Protein AF-A0A7U9R7P5-F1 (afdb_monomer_lite)

Secondary structure (DSSP, 8-state):
--PPP-----STTTT-GGGGGG-S--EEEE--HHHHHHHHHHHHGGGHHHIIIIIHHHHHHHHHHTTTTTT-SEEEE--SSS---S--PPP-------TT-----------

Radius of gyration: 15.95 Å; chains: 1; bounding box: 31×42×49 Å

Structure (mmCIF, N/CA/C/O backbone):
data_AF-A0A7U9R7P5-F1
#
_entry.id   AF-A0A7U9R7P5-F1
#
loop_
_atom_site.group_PDB
_atom_site.id
_atom_site.type_symbol
_atom_site.label_atom_id
_atom_site.label_alt_id
_atom_site.label_comp_id
_atom_site.label_asym_id
_atom_site.label_entity_id
_atom_site.label_seq_id
_atom_site.pdbx_PDB_ins_code
_atom_site.Cartn_x
_atom_site.Cartn_y
_atom_site.Cartn_z
_atom_site.occupancy
_atom_site.B_iso_or_equiv
_atom_site.auth_seq_id
_atom_site.auth_comp_id
_atom_site.auth_asym_id
_atom_site.auth_atom_id
_atom_site.pdbx_PDB_model_num
ATOM 1 N N . MET A 1 1 ? 8.273 -4.068 34.678 1.00 62.03 1 MET A N 1
ATOM 2 C CA . MET A 1 1 ? 7.432 -3.468 33.620 1.00 62.03 1 MET A CA 1
ATOM 3 C C . MET A 1 1 ? 6.742 -4.603 32.891 1.00 62.03 1 MET A C 1
ATOM 5 O O . MET A 1 1 ? 7.423 -5.550 32.522 1.00 62.03 1 MET A O 1
ATOM 9 N N . LEU A 1 2 ? 5.417 -4.556 32.768 1.00 76.56 2 LEU A N 1
ATOM 10 C CA . LEU A 1 2 ? 4.660 -5.562 32.027 1.00 76.56 2 LEU A CA 1
ATOM 11 C C . LEU A 1 2 ? 4.581 -5.092 30.568 1.00 76.56 2 LEU A C 1
ATOM 13 O O . LEU A 1 2 ? 3.998 -4.043 30.302 1.00 76.56 2 LEU A O 1
ATOM 17 N N . PHE A 1 3 ? 5.208 -5.811 29.640 1.00 79.69 3 PHE A N 1
ATOM 18 C CA . PHE A 1 3 ? 5.067 -5.515 28.214 1.00 79.69 3 PHE A CA 1
ATOM 19 C C . PHE A 1 3 ? 3.671 -5.942 27.746 1.00 79.69 3 PHE A C 1
ATOM 21 O O . PHE A 1 3 ? 3.201 -7.027 28.095 1.00 79.69 3 PHE A O 1
ATOM 28 N N . ARG A 1 4 ? 2.992 -5.090 26.971 1.00 80.19 4 ARG A N 1
ATOM 29 C CA . ARG A 1 4 ? 1.745 -5.463 26.288 1.00 80.19 4 ARG A CA 1
ATOM 30 C C . ARG A 1 4 ? 2.088 -6.214 25.006 1.00 80.19 4 ARG A C 1
ATOM 32 O O . ARG A 1 4 ? 3.055 -5.872 24.331 1.00 80.19 4 ARG A O 1
ATOM 39 N N . LYS A 1 5 ? 1.284 -7.225 24.674 1.00 89.62 5 LYS A N 1
ATOM 40 C CA . LYS A 1 5 ? 1.358 -7.886 23.368 1.00 89.62 5 LYS A CA 1
ATOM 41 C C . LYS A 1 5 ? 0.938 -6.888 22.287 1.00 89.62 5 LYS A C 1
ATOM 43 O O . LYS A 1 5 ? -0.056 -6.189 22.468 1.00 89.62 5 LYS A O 1
ATOM 48 N N . LEU A 1 6 ? 1.709 -6.839 21.207 1.00 89.69 6 LEU A N 1
ATOM 49 C CA . LEU A 1 6 ? 1.442 -6.055 20.008 1.00 89.69 6 LEU A CA 1
ATOM 50 C C . LEU A 1 6 ? 1.348 -7.031 18.837 1.00 89.69 6 LEU A C 1
ATOM 52 O O . LEU A 1 6 ? 2.272 -7.815 18.628 1.00 89.69 6 LEU A O 1
ATOM 56 N N . THR A 1 7 ? 0.250 -6.965 18.096 1.00 90.62 7 THR A N 1
ATOM 57 C CA . THR A 1 7 ? 0.084 -7.677 16.829 1.00 90.62 7 THR A CA 1
ATOM 58 C C . THR A 1 7 ? 0.167 -6.654 15.710 1.00 90.62 7 THR A C 1
ATOM 60 O O . THR A 1 7 ? -0.489 -5.617 15.779 1.00 90.62 7 THR A O 1
ATOM 63 N N . VAL A 1 8 ? 0.986 -6.936 14.700 1.00 92.38 8 VAL A N 1
ATOM 64 C CA . VAL A 1 8 ? 1.122 -6.097 13.509 1.00 92.38 8 VAL A CA 1
ATOM 65 C C . VAL A 1 8 ? 0.571 -6.883 12.330 1.00 92.38 8 VAL A C 1
ATOM 67 O O . VAL A 1 8 ? 0.972 -8.024 12.115 1.00 92.38 8 VAL A O 1
ATOM 70 N N . VAL A 1 9 ? -0.366 -6.279 11.604 1.00 90.31 9 VAL A N 1
ATOM 71 C CA . VAL A 1 9 ? -0.870 -6.794 10.329 1.00 90.31 9 VAL A CA 1
ATOM 72 C C . VAL A 1 9 ? -0.331 -5.889 9.238 1.00 90.31 9 VAL A C 1
ATOM 74 O O . VAL A 1 9 ? -0.426 -4.667 9.345 1.00 90.31 9 VAL A O 1
ATOM 77 N N . GLU A 1 10 ? 0.250 -6.486 8.208 1.00 87.94 10 GLU A N 1
ATOM 78 C CA . GLU A 1 10 ? 0.938 -5.755 7.156 1.00 87.94 10 GLU A CA 1
ATOM 79 C C . GLU A 1 10 ? 0.58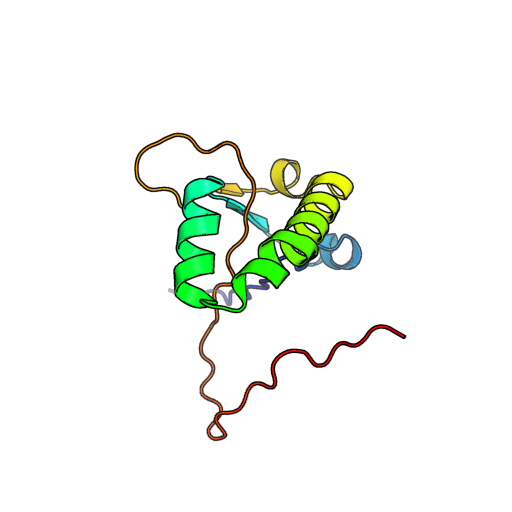5 -6.242 5.753 1.00 87.94 10 GLU A C 1
ATOM 81 O O . GLU A 1 10 ? -0.057 -7.276 5.575 1.00 87.94 10 GLU A O 1
ATOM 86 N N . GLY A 1 11 ? 0.999 -5.456 4.761 1.00 87.12 11 GLY A N 1
ATOM 87 C CA . GLY A 1 11 ? 0.717 -5.669 3.346 1.00 87.12 11 GLY A CA 1
ATOM 88 C C . GLY A 1 11 ? -0.158 -4.563 2.762 1.00 87.12 11 GLY A C 1
ATOM 89 O O . GLY A 1 11 ? -0.880 -3.869 3.487 1.00 87.12 11 GLY A O 1
ATOM 90 N N . SER A 1 12 ? -0.115 -4.414 1.438 1.00 84.31 12 SER A N 1
ATOM 91 C CA . SER A 1 12 ? -0.781 -3.332 0.696 1.00 84.31 12 SER A CA 1
ATOM 92 C C . SER A 1 12 ? -2.294 -3.265 0.929 1.00 84.31 12 SER A C 1
ATOM 94 O O . SER A 1 12 ? -2.879 -2.186 0.973 1.00 84.31 12 SER A O 1
ATOM 96 N N . TYR A 1 13 ? -2.926 -4.419 1.163 1.00 89.88 13 TYR A N 1
ATOM 97 C CA . TYR A 1 13 ? -4.375 -4.560 1.351 1.00 89.88 13 TYR A CA 1
ATOM 98 C C . TYR A 1 13 ? -4.785 -4.823 2.811 1.00 89.88 13 TYR A C 1
ATOM 100 O O . TYR A 1 13 ? -5.945 -5.123 3.089 1.00 89.88 13 TYR A O 1
ATOM 108 N N . SER A 1 14 ? -3.857 -4.690 3.766 1.00 90.31 14 SER A N 1
ATOM 109 C CA . SER A 1 14 ? -4.111 -4.938 5.198 1.00 90.31 14 SER A CA 1
ATOM 110 C C . SER A 1 14 ? -5.232 -4.064 5.773 1.00 90.31 14 SER A C 1
ATOM 112 O O . SER A 1 14 ? -5.954 -4.480 6.676 1.00 90.31 14 SER A O 1
ATOM 114 N N . ARG A 1 15 ? -5.449 -2.873 5.210 1.00 89.00 15 ARG A N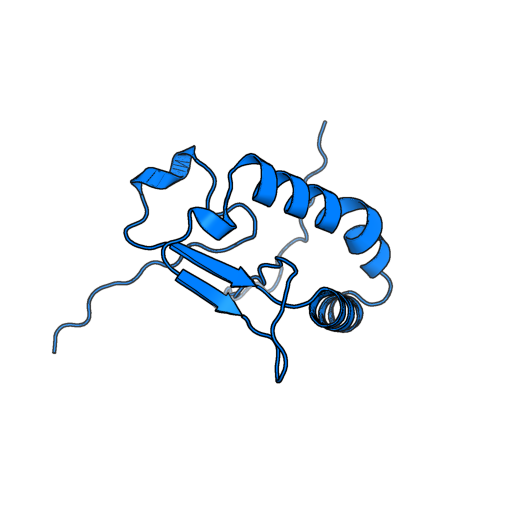 1
ATOM 115 C CA . ARG A 1 15 ? -6.493 -1.930 5.634 1.00 89.00 15 ARG A CA 1
ATOM 116 C C . ARG A 1 15 ? -7.818 -2.094 4.866 1.00 89.00 15 ARG A C 1
ATOM 118 O O . ARG A 1 15 ? -8.543 -1.122 4.660 1.00 89.00 15 ARG A O 1
ATOM 125 N N . HIS A 1 16 ? -8.140 -3.308 4.422 1.00 88.19 16 HIS A N 1
ATOM 126 C CA . HIS A 1 16 ? -9.425 -3.575 3.777 1.00 88.19 16 HIS A CA 1
ATOM 127 C C . HIS A 1 16 ? -10.582 -3.230 4.742 1.00 88.19 16 HIS A C 1
ATOM 129 O O . HIS A 1 16 ? -10.491 -3.579 5.922 1.00 88.19 16 HIS A O 1
ATOM 135 N N . PRO A 1 17 ? -11.689 -2.598 4.294 1.00 86.00 17 PRO A N 1
ATOM 136 C CA . PRO A 1 17 ? -12.750 -2.115 5.190 1.00 86.00 17 PRO A CA 1
ATOM 137 C C . PRO A 1 17 ? -13.351 -3.173 6.119 1.00 86.00 17 PRO A C 1
ATOM 139 O O . PRO A 1 17 ? -13.789 -2.848 7.217 1.00 86.00 17 PRO A O 1
ATOM 142 N N . ILE A 1 18 ? -13.338 -4.443 5.702 1.00 91.25 18 ILE A N 1
ATOM 143 C CA . ILE A 1 18 ? -13.810 -5.565 6.527 1.00 91.25 18 ILE A CA 1
ATOM 144 C 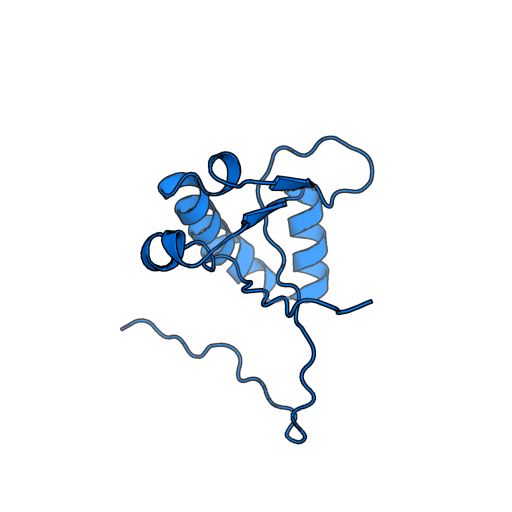C . ILE A 1 18 ? -13.019 -5.722 7.837 1.00 91.25 18 ILE A C 1
ATOM 146 O O . ILE A 1 18 ? -13.567 -6.207 8.816 1.00 91.25 18 ILE A O 1
ATOM 150 N N . LEU A 1 19 ? -11.752 -5.295 7.860 1.00 87.38 19 LEU A N 1
ATOM 151 C CA . LEU A 1 19 ? -10.854 -5.381 9.015 1.00 87.38 19 LEU A CA 1
ATOM 152 C C . LEU A 1 19 ? -10.792 -4.069 9.807 1.00 87.38 19 LEU A C 1
ATOM 154 O O . LEU A 1 19 ? -10.106 -3.998 10.819 1.00 87.38 19 LEU A O 1
ATOM 158 N N . ALA A 1 20 ? -11.491 -3.016 9.369 1.00 85.31 20 ALA A N 1
ATOM 159 C CA . ALA A 1 20 ? -11.326 -1.675 9.930 1.00 85.31 20 ALA A CA 1
ATOM 160 C C . ALA A 1 20 ? -11.627 -1.599 11.438 1.00 85.31 20 ALA A C 1
ATOM 162 O O . ALA A 1 20 ? -10.996 -0.814 12.139 1.00 85.31 20 ALA A O 1
ATOM 163 N N . ALA A 1 21 ? -12.564 -2.413 11.932 1.00 88.25 21 ALA A N 1
ATOM 164 C CA . ALA A 1 21 ? -12.942 -2.454 13.345 1.00 88.25 21 ALA A CA 1
ATOM 165 C C . ALA A 1 21 ? -11.958 -3.240 14.233 1.00 88.25 21 ALA A C 1
ATOM 167 O O . ALA A 1 21 ? -12.031 -3.128 15.454 1.00 88.25 21 ALA A O 1
ATOM 168 N N . GLU A 1 22 ? -11.045 -4.013 13.639 1.00 91.44 22 GLU A N 1
ATOM 169 C CA . GLU A 1 22 ? -10.097 -4.873 14.361 1.00 91.44 22 GLU A CA 1
ATOM 170 C C . GLU A 1 22 ? -8.805 -4.134 14.749 1.00 91.44 22 GLU A C 1
ATOM 172 O O . GLU A 1 22 ? -7.976 -4.662 15.492 1.00 91.44 22 GLU A O 1
ATOM 177 N N . TYR A 1 23 ? -8.605 -2.917 14.234 1.00 91.94 23 TYR A N 1
ATOM 178 C CA . TYR A 1 23 ? -7.372 -2.158 14.416 1.00 91.94 23 TYR A CA 1
ATOM 179 C C . TYR A 1 23 ? -7.517 -1.047 15.453 1.00 91.94 23 TYR A C 1
ATOM 181 O O . TYR A 1 23 ? -8.292 -0.110 15.278 1.00 91.94 23 TYR A O 1
ATOM 189 N N . ASP A 1 24 ? -6.667 -1.091 16.482 1.00 92.94 24 ASP A N 1
ATOM 190 C CA . ASP A 1 24 ? -6.488 0.023 17.423 1.00 92.94 24 ASP A CA 1
ATOM 191 C C . ASP A 1 24 ? -5.739 1.209 16.782 1.00 92.94 24 ASP A C 1
ATOM 193 O O . ASP A 1 24 ? -5.946 2.365 17.148 1.00 92.94 24 ASP A O 1
ATOM 197 N N . LEU A 1 25 ? -4.822 0.924 15.849 1.00 93.00 25 LEU A N 1
ATOM 198 C CA . LEU A 1 25 ? -3.976 1.904 15.169 1.00 93.00 25 LEU A CA 1
ATOM 199 C C . LEU A 1 25 ? -3.681 1.435 13.743 1.00 93.00 25 LEU A C 1
ATOM 201 O O . LEU A 1 25 ? -3.519 0.247 13.486 1.00 93.00 25 LEU A O 1
ATOM 205 N N . THR A 1 26 ? -3.548 2.382 12.819 1.00 92.75 26 THR A N 1
ATOM 206 C CA . THR A 1 26 ? -3.212 2.109 11.416 1.00 92.75 26 THR A CA 1
ATOM 207 C C . THR A 1 26 ? -2.117 3.056 10.957 1.00 92.75 26 THR A C 1
ATOM 209 O O . THR A 1 26 ? -2.225 4.265 11.183 1.00 92.75 26 THR A O 1
ATOM 212 N N . ILE A 1 27 ? -1.117 2.532 10.262 1.00 92.25 27 ILE A N 1
ATOM 213 C CA . ILE A 1 27 ? 0.008 3.313 9.754 1.00 92.25 27 ILE A CA 1
ATOM 214 C C . ILE A 1 27 ? 0.031 3.172 8.236 1.00 92.25 27 ILE A C 1
ATOM 216 O O . ILE A 1 27 ? 0.035 2.057 7.723 1.00 92.25 27 ILE A O 1
ATOM 220 N N . PHE A 1 28 ? 0.054 4.299 7.533 1.00 91.38 28 PHE A N 1
ATOM 221 C CA . PHE A 1 28 ? 0.307 4.347 6.102 1.00 91.38 28 PHE A CA 1
ATOM 222 C C . PHE A 1 28 ? 1.779 4.683 5.872 1.00 91.38 28 PHE A C 1
ATOM 224 O O . PHE A 1 28 ? 2.251 5.750 6.270 1.00 91.38 28 PHE A O 1
ATOM 231 N N . LEU A 1 29 ? 2.518 3.756 5.270 1.00 90.00 29 LEU A N 1
ATOM 232 C CA . LEU A 1 29 ? 3.893 4.003 4.848 1.00 90.00 29 LEU A CA 1
ATOM 233 C C . LEU A 1 29 ? 3.879 4.591 3.443 1.00 90.00 29 LEU A C 1
ATOM 235 O O . LEU A 1 29 ? 3.084 4.168 2.608 1.00 90.00 29 LEU A O 1
ATOM 239 N N . THR A 1 30 ? 4.741 5.573 3.205 1.00 86.88 30 THR A N 1
ATOM 240 C CA . THR A 1 30 ? 4.812 6.269 1.925 1.00 86.88 30 THR A CA 1
ATOM 241 C C . THR A 1 30 ? 6.256 6.558 1.506 1.00 86.88 30 THR A C 1
ATOM 243 O O . THR A 1 30 ? 7.177 6.526 2.332 1.00 86.88 30 THR A O 1
ATOM 246 N N . CYS A 1 31 ? 6.478 6.788 0.212 1.00 84.19 31 CYS A N 1
ATOM 247 C CA . CYS A 1 31 ? 7.739 7.264 -0.354 1.00 84.19 31 CYS A CA 1
ATOM 248 C C . CYS A 1 31 ? 7.509 7.830 -1.759 1.00 84.19 31 CYS A C 1
ATOM 250 O O . CYS A 1 31 ? 6.577 7.446 -2.453 1.00 84.19 31 CYS A O 1
ATOM 252 N N . SER A 1 32 ? 8.413 8.682 -2.229 1.00 82.81 32 SER A N 1
ATOM 253 C CA . SER A 1 32 ? 8.396 9.195 -3.592 1.00 82.81 32 SER A CA 1
ATOM 254 C C . SER A 1 32 ? 8.426 8.075 -4.632 1.00 82.81 32 SER A C 1
ATOM 256 O O . SER A 1 32 ? 9.070 7.039 -4.447 1.00 82.81 32 SER A O 1
ATOM 258 N N . TRP A 1 33 ? 7.786 8.345 -5.769 1.00 83.75 33 TRP A N 1
ATOM 259 C CA . TRP A 1 33 ? 7.792 7.476 -6.944 1.00 83.75 33 TRP A CA 1
ATOM 260 C C . TRP A 1 33 ? 9.203 7.027 -7.342 1.00 83.75 33 TRP A C 1
ATOM 262 O O . TRP A 1 33 ? 9.457 5.843 -7.541 1.00 83.75 33 TRP A O 1
ATOM 272 N N . GLU A 1 34 ? 10.149 7.968 -7.398 1.00 87.00 34 GLU A N 1
ATOM 273 C CA . GLU A 1 34 ? 11.535 7.681 -7.780 1.00 87.00 34 GLU A CA 1
ATOM 274 C C . GLU A 1 34 ? 12.206 6.705 -6.809 1.00 87.00 34 GLU A C 1
ATOM 276 O O . GLU A 1 34 ? 12.934 5.799 -7.220 1.00 87.00 34 GLU A O 1
ATOM 281 N N . GLU A 1 35 ? 11.938 6.852 -5.512 1.00 88.00 35 GLU A N 1
ATOM 282 C CA . GLU A 1 35 ? 12.497 5.975 -4.491 1.00 88.00 35 GLU A CA 1
ATOM 283 C C . GLU A 1 35 ? 11.820 4.598 -4.497 1.00 88.00 35 GLU A C 1
ATOM 285 O O . GLU A 1 35 ? 12.516 3.585 -4.381 1.00 88.00 35 GLU A O 1
ATOM 290 N N . GLN A 1 36 ? 10.499 4.534 -4.698 1.00 86.69 36 GLN A N 1
ATOM 291 C CA . GLN A 1 36 ? 9.778 3.273 -4.882 1.00 86.69 36 GLN A CA 1
ATOM 292 C C . GLN A 1 36 ? 10.321 2.524 -6.098 1.00 86.69 36 GLN A C 1
ATOM 294 O O . GLN A 1 36 ? 10.737 1.372 -5.973 1.00 86.69 36 GLN A O 1
ATOM 299 N N . LYS A 1 37 ? 10.394 3.193 -7.252 1.00 87.62 37 LYS A N 1
ATOM 300 C CA . LYS A 1 37 ? 10.912 2.639 -8.503 1.00 87.62 37 LYS A CA 1
ATOM 301 C C . LYS A 1 37 ? 12.338 2.134 -8.334 1.00 87.62 37 LYS A C 1
ATOM 303 O O . LYS A 1 37 ? 12.614 0.982 -8.659 1.00 87.62 37 LYS A O 1
ATOM 308 N N . ARG A 1 38 ? 13.229 2.937 -7.746 1.00 89.50 38 ARG A N 1
ATOM 309 C CA . ARG A 1 38 ? 14.618 2.540 -7.471 1.00 89.50 38 ARG A CA 1
ATOM 310 C C . ARG A 1 38 ? 14.693 1.293 -6.584 1.00 89.50 38 ARG A C 1
ATOM 312 O O . ARG A 1 38 ? 15.454 0.374 -6.884 1.00 89.50 38 ARG A O 1
ATOM 319 N N . ARG A 1 39 ? 13.923 1.242 -5.490 1.00 89.25 39 ARG A N 1
ATOM 320 C CA . ARG A 1 39 ? 13.891 0.095 -4.561 1.00 89.25 39 ARG A CA 1
ATOM 321 C C . ARG A 1 39 ? 13.314 -1.160 -5.227 1.00 89.25 39 ARG A C 1
ATOM 323 O O . ARG A 1 39 ? 13.883 -2.236 -5.058 1.00 89.25 39 ARG A O 1
ATOM 330 N N . LEU A 1 40 ? 12.241 -1.023 -6.006 1.00 87.69 40 LEU A N 1
ATOM 331 C CA . LEU A 1 40 ? 11.619 -2.124 -6.745 1.00 87.69 40 LEU A CA 1
ATOM 332 C C . LEU A 1 40 ? 12.543 -2.673 -7.831 1.00 87.69 40 LEU A C 1
ATOM 334 O O . LEU A 1 40 ? 12.713 -3.881 -7.923 1.00 87.69 40 LEU A O 1
ATOM 338 N N . GLN A 1 41 ? 13.209 -1.815 -8.601 1.00 89.88 41 GLN A N 1
ATOM 339 C CA . GLN A 1 41 ? 14.166 -2.252 -9.620 1.00 89.88 41 GLN A CA 1
ATOM 340 C C . GLN A 1 41 ? 15.330 -3.049 -9.019 1.00 89.88 41 GLN A C 1
ATOM 342 O O . GLN A 1 41 ? 15.738 -4.059 -9.587 1.00 89.88 41 GLN A O 1
ATOM 347 N N . ILE A 1 42 ? 15.842 -2.632 -7.855 1.00 91.75 42 ILE A N 1
ATOM 348 C CA . ILE A 1 42 ? 16.898 -3.365 -7.139 1.00 91.75 42 ILE A CA 1
ATOM 349 C C . ILE A 1 42 ? 16.398 -4.732 -6.659 1.00 91.75 42 ILE A C 1
ATOM 351 O O . ILE A 1 42 ? 17.147 -5.705 -6.719 1.00 91.75 42 ILE A O 1
ATOM 355 N N . ARG A 1 43 ? 15.158 -4.804 -6.162 1.00 90.38 43 ARG A N 1
ATOM 356 C CA . ARG A 1 43 ? 14.588 -6.027 -5.586 1.00 90.38 43 ARG A CA 1
ATOM 357 C C . ARG A 1 43 ? 14.165 -7.042 -6.650 1.00 90.38 43 ARG A C 1
ATOM 359 O O . ARG A 1 43 ? 14.458 -8.222 -6.505 1.00 90.38 43 ARG A O 1
ATOM 366 N N . GLU A 1 44 ? 13.502 -6.577 -7.703 1.00 89.62 44 GLU A N 1
ATOM 367 C CA . GLU A 1 44 ? 12.815 -7.418 -8.694 1.00 89.62 44 GLU A CA 1
ATOM 368 C C . GLU A 1 44 ? 13.634 -7.635 -9.974 1.00 89.62 44 GLU A C 1
ATOM 370 O O . GLU A 1 44 ? 13.388 -8.579 -10.730 1.00 89.62 44 GLU A O 1
ATOM 375 N N . GLY A 1 45 ? 14.609 -6.761 -10.252 1.00 91.75 45 GLY A N 1
ATOM 376 C CA . GLY A 1 45 ? 15.435 -6.823 -11.455 1.00 91.75 45 GLY A CA 1
ATOM 377 C C . GLY A 1 45 ? 14.591 -6.885 -12.731 1.00 91.75 45 GLY A C 1
ATOM 378 O O . GLY A 1 45 ? 13.809 -5.982 -13.025 1.00 91.75 45 GLY A O 1
ATOM 379 N N . ASN A 1 46 ? 14.724 -7.982 -13.481 1.00 92.62 46 ASN A N 1
ATOM 380 C CA . ASN A 1 46 ? 14.024 -8.189 -14.754 1.00 92.62 46 ASN A CA 1
ATOM 381 C C . ASN A 1 46 ? 12.495 -8.311 -14.618 1.00 92.62 46 ASN A C 1
ATOM 383 O O . ASN A 1 46 ? 11.797 -8.219 -15.623 1.00 92.62 46 ASN A O 1
ATOM 387 N N . HIS A 1 47 ? 11.970 -8.519 -13.408 1.00 88.62 47 HIS A N 1
ATOM 388 C CA . HIS A 1 47 ? 10.530 -8.629 -13.159 1.00 88.62 47 HIS A CA 1
ATOM 389 C C . HIS A 1 47 ? 9.859 -7.285 -12.850 1.00 88.62 47 HIS A C 1
ATOM 391 O O . HIS A 1 47 ? 8.644 -7.238 -12.670 1.00 88.62 47 HIS A O 1
ATOM 397 N N . PHE A 1 48 ? 10.620 -6.185 -12.830 1.00 88.75 48 PHE A N 1
ATOM 398 C CA . PHE A 1 48 ? 10.106 -4.855 -12.504 1.00 88.75 48 PHE A CA 1
ATOM 399 C C . PHE A 1 48 ? 8.923 -4.414 -13.383 1.00 88.75 48 PHE A C 1
ATOM 401 O O . PHE A 1 48 ? 8.003 -3.781 -12.873 1.00 88.75 48 PHE A O 1
ATOM 408 N N . SER A 1 49 ? 8.894 -4.783 -14.669 1.00 91.88 49 SER A N 1
ATOM 409 C CA . SER A 1 49 ? 7.808 -4.372 -15.574 1.00 91.88 49 SER A CA 1
ATOM 410 C C . SER A 1 49 ? 6.433 -4.857 -15.113 1.00 91.88 49 SER A C 1
ATOM 412 O O . SER A 1 49 ? 5.460 -4.130 -15.234 1.00 91.88 49 SER A O 1
ATOM 414 N N . ALA A 1 50 ? 6.340 -6.039 -14.491 1.00 89.12 50 ALA A N 1
ATOM 415 C CA . ALA A 1 50 ? 5.074 -6.515 -13.933 1.00 89.12 50 ALA A CA 1
ATOM 416 C C . ALA A 1 50 ? 4.565 -5.607 -12.798 1.00 89.12 50 ALA A C 1
ATOM 418 O O . ALA A 1 50 ? 3.359 -5.452 -12.619 1.00 89.12 50 ALA A O 1
ATOM 419 N N . PHE A 1 51 ? 5.472 -4.994 -12.033 1.00 88.44 51 PHE A N 1
ATOM 420 C CA . PHE A 1 51 ? 5.098 -4.039 -10.994 1.00 88.44 51 PHE A CA 1
ATOM 421 C C . PHE A 1 51 ? 4.643 -2.713 -11.586 1.00 88.44 51 PHE A C 1
ATOM 423 O O . PHE A 1 51 ? 3.597 -2.215 -11.184 1.00 88.44 51 PHE A O 1
ATOM 430 N N . GLU A 1 52 ? 5.392 -2.180 -12.550 1.00 87.50 52 GLU A N 1
ATOM 431 C CA . GLU A 1 52 ? 5.073 -0.911 -13.213 1.00 87.50 52 GLU A CA 1
ATOM 432 C C . GLU A 1 52 ? 3.746 -0.978 -13.984 1.00 87.50 52 GLU A C 1
ATOM 434 O O . GLU A 1 52 ? 2.924 -0.073 -13.861 1.00 87.50 52 GLU A O 1
ATOM 439 N N . ASP A 1 53 ? 3.499 -2.074 -14.704 1.00 90.62 53 ASP A N 1
ATOM 440 C CA . ASP A 1 53 ? 2.345 -2.194 -15.601 1.00 90.62 53 ASP A CA 1
ATOM 441 C C . ASP A 1 53 ? 1.069 -2.695 -14.904 1.00 90.62 53 ASP A C 1
ATOM 443 O O . ASP A 1 53 ? -0.035 -2.443 -15.390 1.00 90.62 53 ASP A O 1
ATOM 447 N N . VAL A 1 54 ? 1.196 -3.437 -13.796 1.00 89.75 54 VAL A N 1
ATOM 448 C CA . VAL A 1 54 ? 0.059 -4.137 -13.168 1.00 89.75 54 VAL A CA 1
ATOM 449 C C . VAL A 1 54 ? -0.067 -3.815 -11.685 1.00 89.75 54 VAL A C 1
ATOM 451 O O . VAL A 1 54 ? -1.079 -3.253 -11.265 1.00 89.75 54 VAL A O 1
ATOM 454 N N . TRP A 1 55 ? 0.938 -4.162 -10.876 1.00 88.69 55 TRP A N 1
ATOM 455 C CA . TRP A 1 55 ? 0.780 -4.131 -9.417 1.00 88.69 55 TRP A CA 1
ATOM 456 C C . TRP A 1 55 ? 0.639 -2.721 -8.852 1.00 88.69 55 TRP A C 1
ATOM 458 O O . TRP A 1 55 ? -0.240 -2.492 -8.025 1.00 88.69 55 TRP A O 1
ATOM 468 N N . ILE A 1 56 ? 1.461 -1.778 -9.315 1.00 86.88 56 ILE A N 1
ATOM 469 C CA . ILE A 1 56 ? 1.419 -0.382 -8.871 1.00 86.88 56 ILE A CA 1
ATOM 470 C C . ILE A 1 56 ? 0.073 0.261 -9.237 1.00 86.88 56 ILE A C 1
ATOM 472 O O . ILE A 1 56 ? -0.591 0.747 -8.322 1.00 86.88 56 ILE A O 1
ATOM 476 N N . PRO A 1 57 ? -0.404 0.220 -10.501 1.00 87.12 57 PRO A N 1
ATOM 477 C CA . PRO A 1 57 ? -1.717 0.770 -10.840 1.00 87.12 57 PRO A CA 1
ATOM 478 C C . PRO A 1 57 ? -2.866 0.180 -10.013 1.00 87.12 57 PRO A C 1
ATOM 480 O O . PRO A 1 57 ? -3.773 0.902 -9.593 1.00 87.12 57 PRO A O 1
ATOM 483 N N . MET A 1 58 ? -2.841 -1.134 -9.764 1.00 89.06 58 MET A N 1
ATOM 484 C CA . MET A 1 58 ? -3.852 -1.793 -8.935 1.00 89.06 58 MET A CA 1
ATOM 485 C C . MET A 1 58 ? -3.811 -1.302 -7.485 1.00 89.06 58 MET A C 1
ATOM 487 O O . MET A 1 58 ? -4.861 -1.016 -6.904 1.00 89.06 58 MET A O 1
ATOM 491 N N . GLU A 1 59 ? -2.612 -1.186 -6.916 1.00 89.19 59 GLU A N 1
ATOM 492 C CA . GLU A 1 59 ? -2.408 -0.699 -5.555 1.00 89.19 59 GLU A CA 1
ATOM 493 C C . GLU A 1 59 ? -2.854 0.761 -5.416 1.00 89.19 59 GLU A C 1
ATOM 495 O O . GLU A 1 59 ? -3.658 1.069 -4.537 1.00 89.19 59 GLU A O 1
ATOM 500 N N . GLU A 1 60 ? -2.426 1.652 -6.312 1.00 88.81 60 GLU A N 1
ATOM 501 C CA . GLU A 1 60 ? -2.824 3.064 -6.296 1.00 88.81 60 GLU A CA 1
ATOM 502 C C . GLU A 1 60 ? -4.344 3.228 -6.388 1.00 88.81 60 GLU A C 1
ATOM 504 O O . GLU A 1 60 ? -4.934 4.007 -5.633 1.00 88.81 60 GLU A O 1
ATOM 509 N N . ASN A 1 61 ? -4.999 2.451 -7.255 1.00 91.19 61 ASN A N 1
ATOM 510 C CA . ASN A 1 61 ? -6.453 2.455 -7.366 1.00 91.19 61 ASN A CA 1
ATOM 511 C C . ASN A 1 61 ? -7.125 2.025 -6.051 1.00 91.19 61 ASN A C 1
ATOM 513 O O . ASN A 1 61 ? -8.071 2.671 -5.602 1.00 91.19 61 ASN A O 1
ATOM 517 N N . TYR A 1 62 ? -6.627 0.974 -5.396 1.00 91.00 62 TYR A N 1
ATOM 518 C CA . TYR A 1 62 ? -7.133 0.539 -4.092 1.00 91.00 62 TYR A CA 1
ATOM 519 C C . TYR A 1 62 ? -6.951 1.616 -3.010 1.00 91.00 62 TYR A C 1
ATOM 521 O O . TYR A 1 62 ? -7.894 1.927 -2.273 1.00 91.00 62 TYR A O 1
ATOM 529 N N . LEU A 1 63 ? -5.758 2.216 -2.936 1.00 89.38 63 LEU A N 1
ATOM 530 C CA . LEU A 1 63 ? -5.432 3.259 -1.964 1.00 89.38 63 LEU A CA 1
ATOM 531 C C . LEU A 1 63 ? -6.347 4.478 -2.117 1.00 89.38 63 LEU A C 1
ATOM 533 O O . LEU A 1 63 ? -6.858 4.993 -1.116 1.00 89.38 63 LEU A O 1
ATOM 537 N N . GLN A 1 64 ? -6.590 4.905 -3.359 1.00 90.12 64 GLN A N 1
ATOM 538 C CA . GLN A 1 64 ? -7.490 6.011 -3.680 1.00 90.12 64 GLN A CA 1
ATOM 539 C C . GLN A 1 64 ? -8.949 5.658 -3.376 1.00 90.12 64 GLN A C 1
ATOM 541 O O . GLN A 1 64 ? -9.632 6.421 -2.690 1.00 90.12 64 GLN A O 1
ATOM 546 N N . HIS A 1 65 ? -9.416 4.490 -3.828 1.00 94.25 65 HIS A N 1
ATOM 547 C CA . HIS A 1 65 ? -10.806 4.056 -3.673 1.00 94.25 65 HIS A CA 1
ATOM 548 C C . HIS A 1 65 ? -11.253 4.039 -2.206 1.00 94.25 65 HIS A C 1
ATOM 550 O O . HIS A 1 65 ? -12.360 4.470 -1.890 1.00 94.25 65 HIS A O 1
ATOM 556 N N . TYR A 1 66 ? -10.380 3.592 -1.299 1.00 90.56 66 TYR A N 1
ATOM 557 C CA . TYR A 1 66 ? -10.679 3.512 0.132 1.00 90.56 66 TYR A CA 1
ATOM 558 C C . TYR A 1 66 ? -10.090 4.656 0.965 1.00 90.56 66 TYR A C 1
ATOM 560 O O . TYR A 1 66 ? -10.192 4.619 2.192 1.00 90.56 66 TYR A O 1
ATOM 568 N N . SER A 1 67 ? -9.496 5.675 0.329 1.00 90.94 67 SER A N 1
ATOM 569 C CA . SER A 1 67 ? -8.885 6.823 1.021 1.00 90.94 67 SER A CA 1
ATOM 570 C C . SER A 1 67 ? -7.918 6.386 2.134 1.00 90.94 67 SER A C 1
ATOM 572 O O . SER A 1 67 ? -7.955 6.882 3.260 1.00 90.94 67 SER A O 1
ATOM 574 N N . ILE A 1 68 ? -7.078 5.392 1.831 1.00 89.62 68 ILE A N 1
ATOM 575 C CA . ILE A 1 68 ? -6.256 4.674 2.816 1.00 89.62 68 ILE A CA 1
ATOM 576 C C . ILE A 1 68 ? -5.245 5.605 3.496 1.00 89.62 68 ILE A C 1
ATOM 578 O O . ILE A 1 68 ? -5.077 5.538 4.715 1.00 89.62 68 ILE A O 1
ATOM 582 N N . GLU A 1 69 ? -4.614 6.494 2.728 1.00 87.50 69 GLU A N 1
ATOM 583 C CA . GLU A 1 69 ? -3.658 7.484 3.231 1.00 87.50 69 GLU A CA 1
ATOM 584 C C . GLU A 1 69 ? -4.327 8.455 4.212 1.00 87.50 69 GLU A C 1
ATOM 586 O O . GLU A 1 69 ? -3.966 8.503 5.387 1.00 87.50 69 GLU A O 1
ATOM 591 N N . THR A 1 70 ? -5.355 9.179 3.761 1.00 89.38 70 THR A N 1
ATOM 592 C CA . THR A 1 70 ? -6.036 10.209 4.564 1.00 89.38 70 THR A CA 1
ATOM 593 C C . THR A 1 70 ? -6.840 9.630 5.726 1.00 89.38 70 THR A C 1
ATOM 595 O O . THR A 1 70 ? -7.052 10.312 6.726 1.00 89.38 70 THR A O 1
ATOM 598 N N . GLY A 1 71 ? -7.272 8.372 5.623 1.00 88.56 71 GLY A N 1
ATOM 599 C CA . GLY A 1 71 ? -7.945 7.655 6.700 1.00 88.56 71 GLY A CA 1
ATOM 600 C C . GLY A 1 71 ? -6.998 7.086 7.761 1.00 88.56 71 GLY A C 1
ATOM 601 O O . GLY A 1 71 ? -7.475 6.575 8.779 1.00 88.56 71 GLY A O 1
ATOM 602 N N . SER A 1 72 ? -5.681 7.102 7.543 1.00 89.31 72 SER A N 1
ATOM 603 C CA . SER A 1 72 ? -4.722 6.500 8.471 1.00 89.31 72 SER A CA 1
ATOM 604 C C . SER A 1 72 ? -4.376 7.400 9.646 1.00 89.31 72 SER A C 1
ATOM 606 O O . SER A 1 72 ? -4.160 8.596 9.501 1.00 89.31 72 SER A O 1
ATOM 608 N N . HIS A 1 73 ? -4.296 6.794 10.834 1.00 92.56 73 HIS A N 1
ATOM 609 C CA . HIS A 1 73 ? -3.922 7.486 12.066 1.00 92.56 73 HIS A CA 1
ATOM 610 C C . HIS A 1 73 ? -2.534 8.133 11.985 1.00 92.56 73 HIS A C 1
ATOM 612 O O . HIS A 1 73 ? -2.313 9.184 12.582 1.00 92.56 73 HIS A O 1
ATOM 618 N N . LEU A 1 74 ? -1.598 7.498 11.272 1.00 91.81 74 LEU A N 1
ATOM 619 C CA . LEU A 1 74 ? -0.246 8.000 11.048 1.00 9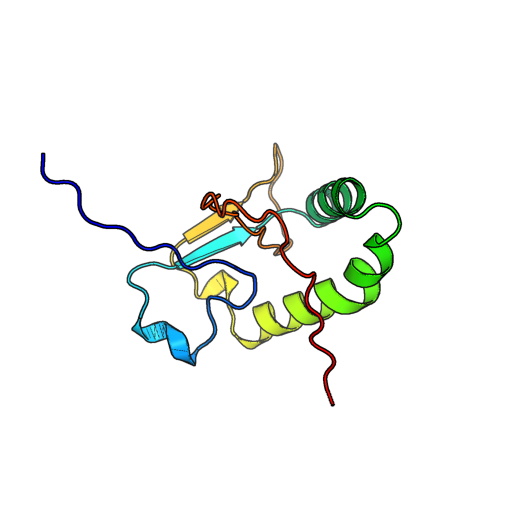1.81 74 LEU A CA 1
ATOM 620 C C . LEU A 1 74 ? 0.160 7.775 9.593 1.00 91.81 74 LEU A C 1
ATOM 622 O O . LEU A 1 74 ? -0.096 6.706 9.038 1.00 91.81 74 LEU A O 1
ATOM 626 N N . ILE A 1 75 ? 0.845 8.762 9.021 1.00 89.44 75 ILE A N 1
ATOM 627 C CA . ILE A 1 75 ? 1.509 8.672 7.721 1.00 89.44 75 ILE A CA 1
ATOM 628 C C . ILE A 1 75 ? 3.009 8.808 7.969 1.00 89.44 75 ILE A C 1
ATOM 630 O O . ILE A 1 75 ? 3.440 9.741 8.649 1.00 89.44 75 ILE A O 1
ATOM 634 N N . VAL A 1 76 ? 3.800 7.873 7.448 1.00 90.25 76 VAL A N 1
ATOM 635 C CA . VAL A 1 76 ? 5.257 7.863 7.614 1.00 90.25 76 VAL A CA 1
ATOM 636 C C . VAL A 1 76 ? 5.918 7.855 6.246 1.00 90.25 76 VAL A C 1
ATOM 638 O O . VAL A 1 76 ? 5.859 6.860 5.525 1.00 90.25 76 VAL A O 1
ATOM 641 N N . ASP A 1 77 ? 6.574 8.964 5.915 1.00 88.31 77 ASP A N 1
ATOM 642 C CA . ASP A 1 77 ? 7.425 9.070 4.734 1.00 88.31 77 ASP A CA 1
ATOM 643 C C . ASP A 1 77 ? 8.782 8.405 5.005 1.00 88.31 77 ASP A C 1
ATOM 645 O O . ASP A 1 77 ? 9.458 8.696 5.995 1.00 88.31 77 ASP A O 1
ATOM 649 N N . THR A 1 78 ? 9.163 7.479 4.129 1.00 86.56 78 THR A N 1
ATOM 650 C CA . THR A 1 78 ? 10.412 6.715 4.208 1.00 86.56 78 THR A CA 1
ATOM 651 C C . THR A 1 78 ? 11.465 7.186 3.201 1.00 86.56 78 THR A C 1
ATOM 653 O O . THR A 1 78 ? 12.493 6.521 3.022 1.00 86.56 78 THR A O 1
ATOM 656 N N . CYS A 1 79 ? 11.240 8.318 2.530 1.00 80.94 79 CYS A N 1
ATOM 657 C CA . CYS A 1 79 ? 12.246 8.980 1.711 1.00 80.94 79 CYS A CA 1
ATOM 658 C C . CYS A 1 79 ? 13.330 9.647 2.555 1.00 80.94 79 CYS A C 1
ATOM 660 O O . CYS A 1 79 ? 13.071 10.321 3.549 1.00 80.94 79 CYS A O 1
ATOM 662 N N . TYR A 1 80 ? 14.576 9.529 2.100 1.00 66.44 80 TYR A N 1
ATOM 663 C CA . TYR A 1 80 ? 15.672 10.328 2.635 1.00 66.44 80 TYR A CA 1
ATOM 664 C C . TYR A 1 80 ? 15.705 11.691 1.923 1.00 66.44 80 TYR A C 1
ATOM 666 O O . TYR A 1 80 ? 16.009 11.762 0.737 1.00 66.44 80 TYR A O 1
ATOM 674 N N . GLY A 1 81 ? 15.442 12.784 2.649 1.00 58.53 81 GLY A N 1
ATOM 675 C CA . GLY A 1 81 ? 15.908 14.125 2.266 1.00 58.53 81 GLY A CA 1
ATOM 676 C C . GLY A 1 81 ? 15.050 15.001 1.335 1.00 58.53 81 GLY A C 1
ATOM 677 O O . GLY A 1 81 ? 15.560 16.030 0.903 1.00 58.53 81 GLY A O 1
ATOM 678 N N . SER A 1 82 ? 13.778 14.699 1.050 1.00 45.06 82 SER A N 1
ATOM 679 C CA . SER A 1 82 ? 12.838 15.671 0.441 1.00 45.06 82 SER A CA 1
ATOM 680 C C . SER A 1 82 ? 11.379 15.227 0.598 1.00 45.06 82 SER A C 1
ATOM 682 O O . SER A 1 82 ? 11.128 14.028 0.595 1.00 45.06 82 SER A O 1
ATOM 684 N N . ASN A 1 83 ? 10.451 16.187 0.732 1.00 45.53 83 ASN A N 1
ATOM 685 C CA . ASN A 1 83 ? 9.008 15.963 0.912 1.00 45.53 83 ASN A CA 1
ATOM 686 C C . ASN A 1 83 ? 8.426 15.105 -0.227 1.00 45.53 83 ASN A C 1
ATOM 688 O O . ASN A 1 83 ? 8.392 15.567 -1.371 1.00 45.53 83 ASN A O 1
ATOM 692 N N . ALA A 1 84 ? 7.949 13.895 0.076 1.00 49.53 84 ALA A N 1
ATOM 693 C CA . ALA A 1 84 ? 7.288 13.042 -0.903 1.00 49.53 84 ALA A CA 1
ATOM 694 C C . ALA A 1 84 ? 5.805 13.416 -1.093 1.00 49.53 84 ALA A C 1
ATOM 696 O O . ALA A 1 84 ? 5.053 13.563 -0.132 1.00 49.53 84 ALA A O 1
ATOM 697 N N . TYR A 1 85 ? 5.383 13.505 -2.356 1.00 48.06 85 TYR A N 1
ATOM 698 C CA . TYR A 1 85 ? 4.002 13.285 -2.783 1.00 48.06 85 TYR A CA 1
ATOM 699 C C . TYR A 1 85 ? 4.031 12.043 -3.679 1.00 48.06 85 TYR A C 1
ATOM 701 O O . TYR A 1 85 ? 4.678 12.054 -4.725 1.00 48.06 85 TYR A O 1
ATOM 709 N N . GLY A 1 86 ? 3.406 10.960 -3.232 1.00 48.75 86 GLY A N 1
ATOM 710 C CA . GLY A 1 86 ? 3.411 9.657 -3.898 1.00 48.75 86 GLY A CA 1
ATOM 711 C C . GLY A 1 86 ? 3.283 8.571 -2.843 1.00 48.75 86 GLY A C 1
ATOM 712 O O . GLY A 1 86 ? 4.101 8.535 -1.936 1.00 48.75 86 GLY A O 1
ATOM 713 N N . GLY A 1 87 ? 2.207 7.787 -2.900 1.00 48.22 87 GLY A N 1
ATOM 714 C CA . GLY A 1 87 ? 1.871 6.755 -1.920 1.00 48.22 87 GLY A CA 1
ATOM 715 C C . GLY A 1 87 ? 2.492 5.415 -2.289 1.00 48.22 87 GLY A C 1
ATOM 716 O O . GLY A 1 87 ? 2.203 4.910 -3.368 1.00 48.22 87 GLY A O 1
ATOM 717 N N . CYS A 1 88 ? 3.299 4.821 -1.405 1.00 52.72 88 CYS A N 1
ATOM 718 C CA . CYS A 1 88 ? 3.783 3.442 -1.561 1.00 52.72 88 CYS A CA 1
ATOM 719 C C . CYS A 1 88 ? 4.014 2.776 -0.205 1.00 52.72 88 CYS A C 1
ATOM 721 O O . CYS A 1 88 ? 4.857 3.236 0.571 1.00 52.72 88 CYS A O 1
ATOM 723 N N . ILE A 1 89 ? 3.357 1.641 0.037 1.00 43.31 89 ILE A N 1
ATOM 724 C CA . ILE A 1 89 ? 3.595 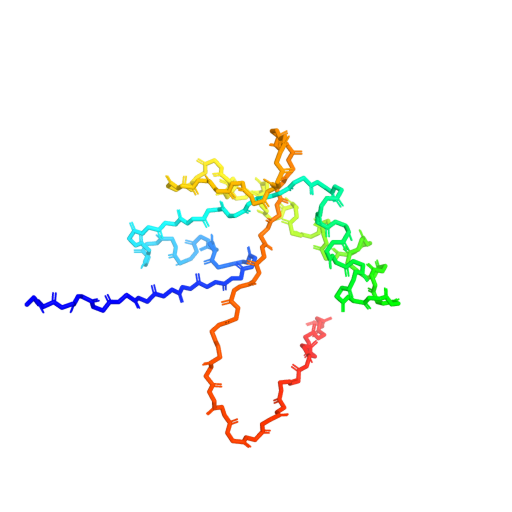0.824 1.231 1.00 43.31 89 ILE A CA 1
ATOM 725 C C . ILE A 1 89 ? 4.640 -0.251 0.902 1.00 43.31 89 ILE A C 1
ATOM 727 O O . ILE A 1 89 ? 4.496 -1.006 -0.054 1.00 43.31 89 ILE A O 1
ATOM 731 N N . PHE A 1 90 ? 5.692 -0.350 1.721 1.00 42.56 90 PHE A N 1
ATOM 732 C CA . PHE A 1 90 ? 6.576 -1.520 1.753 1.00 42.56 90 PHE A CA 1
ATOM 733 C C . PHE A 1 90 ? 6.062 -2.545 2.773 1.00 42.56 90 PHE A C 1
ATOM 735 O O . PHE A 1 90 ? 5.753 -2.182 3.908 1.00 42.56 90 PHE A O 1
ATOM 742 N N . GLU A 1 91 ? 6.034 -3.819 2.370 1.00 34.31 91 GLU A N 1
ATOM 743 C CA . GLU A 1 91 ? 6.013 -4.985 3.265 1.00 34.31 91 GLU A CA 1
ATOM 744 C C . GLU A 1 91 ? 7.209 -4.952 4.233 1.00 34.31 91 GLU A C 1
ATOM 746 O O . GLU A 1 91 ? 8.357 -4.741 3.834 1.00 34.31 91 GLU A O 1
ATOM 751 N N . CYS A 1 92 ? 6.948 -5.214 5.505 1.00 26.91 92 CYS A N 1
ATOM 752 C CA . CYS A 1 92 ? 7.891 -5.393 6.602 1.00 26.91 92 CYS A CA 1
ATOM 753 C C . CYS A 1 92 ? 7.845 -6.851 7.103 1.00 26.91 92 CYS A C 1
ATOM 755 O O . CYS A 1 92 ? 7.390 -7.141 8.208 1.00 26.91 92 CYS A O 1
ATOM 757 N N . SER A 1 93 ? 8.403 -7.770 6.311 1.00 26.95 93 SER A N 1
ATOM 758 C CA . SER A 1 93 ? 8.527 -9.185 6.679 1.00 26.95 93 SER A CA 1
ATOM 759 C C . SER A 1 93 ? 9.093 -9.370 8.098 1.00 26.95 93 SER A C 1
ATOM 761 O O . SER A 1 93 ? 10.285 -9.155 8.353 1.00 26.95 93 SER A O 1
ATOM 763 N N . SER A 1 94 ? 8.257 -9.849 9.022 1.00 29.39 94 SER A N 1
ATOM 764 C CA . SER A 1 94 ? 8.741 -10.509 10.230 1.00 29.39 94 SER A CA 1
ATOM 765 C C . SER A 1 94 ? 9.210 -11.909 9.848 1.00 29.39 94 SER A C 1
ATOM 767 O O . SER A 1 94 ? 8.414 -12.763 9.458 1.00 29.39 94 SER A O 1
ATOM 769 N N . ARG A 1 95 ? 10.521 -12.151 9.956 1.00 29.66 95 ARG A N 1
ATOM 770 C CA . ARG A 1 95 ? 11.080 -13.505 9.909 1.00 29.66 95 ARG A CA 1
ATOM 771 C C . ARG A 1 95 ? 10.493 -14.313 11.059 1.00 29.66 95 ARG A C 1
ATOM 773 O O . ARG A 1 95 ? 10.980 -14.194 12.179 1.00 29.66 95 ARG A O 1
ATOM 780 N N . ASP A 1 96 ? 9.560 -15.198 10.745 1.00 34.81 96 ASP A N 1
ATOM 781 C CA . ASP A 1 96 ? 9.409 -16.425 11.508 1.00 34.81 96 ASP A CA 1
ATOM 782 C C . ASP A 1 96 ? 10.211 -17.526 10.816 1.00 34.81 96 ASP A C 1
ATOM 784 O O . ASP A 1 96 ? 10.111 -17.783 9.613 1.00 34.81 96 ASP A O 1
ATOM 788 N N . HIS A 1 97 ? 11.105 -18.115 11.601 1.00 37.41 97 HIS A N 1
ATOM 789 C CA . HIS A 1 97 ? 12.001 -19.191 11.219 1.00 37.41 97 HIS A CA 1
ATOM 790 C C . HIS A 1 97 ? 11.166 -20.464 11.008 1.00 37.41 97 HIS A C 1
ATOM 792 O O . HIS A 1 97 ? 10.973 -21.246 11.936 1.00 37.41 97 HIS A O 1
ATOM 798 N N . SER A 1 98 ? 10.641 -20.666 9.798 1.00 36.84 98 SER A N 1
ATOM 799 C CA . SER A 1 98 ? 10.223 -21.999 9.358 1.00 36.84 98 SER A CA 1
ATOM 800 C C . SER A 1 98 ? 11.479 -22.792 8.972 1.00 36.84 98 SER A C 1
ATOM 802 O O . SER A 1 98 ? 12.279 -22.272 8.187 1.00 36.84 98 SER A O 1
ATOM 804 N N . PRO A 1 99 ? 11.688 -24.023 9.478 1.00 38.62 99 PRO A N 1
ATOM 805 C CA . PRO A 1 99 ? 12.847 -24.845 9.116 1.00 38.62 99 PRO A CA 1
ATOM 806 C C . PRO A 1 99 ? 12.902 -25.207 7.624 1.00 38.62 99 PRO A C 1
ATOM 808 O O . PRO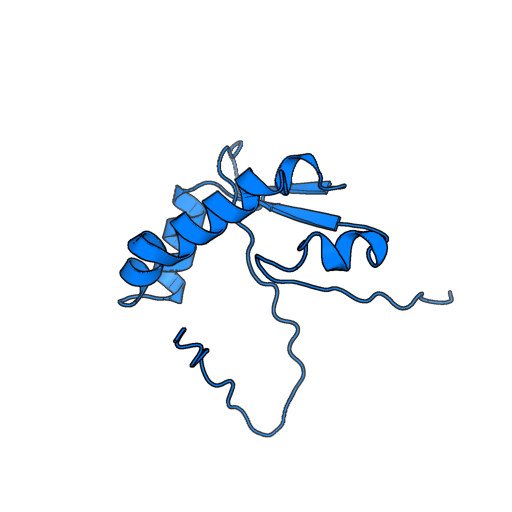 A 1 99 ? 13.960 -25.595 7.139 1.00 38.62 99 PRO A O 1
ATOM 811 N N . ASP A 1 100 ? 11.791 -25.042 6.897 1.00 39.84 100 ASP A N 1
ATOM 812 C CA . ASP A 1 100 ? 11.600 -25.630 5.567 1.00 39.84 100 ASP A CA 1
ATOM 813 C C . ASP A 1 100 ? 11.564 -24.613 4.411 1.00 39.84 100 ASP A C 1
ATOM 815 O O . ASP A 1 100 ? 11.136 -24.943 3.311 1.00 39.84 100 ASP A O 1
ATOM 819 N N . GLY A 1 101 ? 12.052 -23.386 4.624 1.00 43.34 101 GLY A N 1
ATOM 820 C CA . GLY A 1 101 ? 12.727 -22.587 3.586 1.00 43.34 101 GLY A CA 1
ATOM 821 C C . GLY A 1 101 ? 12.092 -22.422 2.191 1.00 43.34 101 GLY A C 1
ATOM 822 O O . GLY A 1 101 ? 12.847 -22.239 1.239 1.00 43.34 101 GLY A O 1
ATOM 823 N N . VAL A 1 102 ? 10.765 -22.447 2.025 1.00 35.62 102 VAL A N 1
ATOM 824 C CA . VAL A 1 102 ? 10.108 -22.156 0.736 1.00 35.62 102 VAL A CA 1
ATOM 825 C C . VAL A 1 102 ? 8.812 -21.377 0.966 1.00 35.62 102 VAL A C 1
ATOM 827 O O . VAL A 1 102 ? 7.806 -21.940 1.388 1.00 35.62 102 VAL A O 1
ATOM 830 N N . TYR A 1 103 ? 8.820 -20.082 0.646 1.00 37.25 103 TYR A N 1
ATOM 831 C CA . TYR A 1 103 ? 7.589 -19.344 0.365 1.00 37.25 103 TYR A CA 1
ATOM 832 C C . TYR A 1 103 ? 7.309 -19.487 -1.135 1.00 37.25 103 TYR A C 1
ATOM 834 O O . TYR A 1 103 ? 8.119 -19.016 -1.936 1.00 37.25 103 TYR A O 1
ATOM 842 N N . PRO A 1 104 ? 6.222 -20.155 -1.557 1.00 33.38 104 PRO A N 1
ATOM 843 C CA . PRO A 1 104 ? 5.819 -20.116 -2.949 1.00 33.38 104 PRO A CA 1
ATOM 844 C C . PRO A 1 104 ? 5.338 -18.697 -3.247 1.00 33.38 104 PRO A C 1
ATOM 846 O O . PRO A 1 104 ? 4.376 -18.216 -2.646 1.00 33.38 104 PRO A O 1
ATOM 849 N N . CYS A 1 105 ? 6.027 -18.025 -4.167 1.00 33.38 105 CYS A N 1
ATOM 850 C CA . CYS A 1 105 ? 5.517 -16.835 -4.831 1.00 33.38 105 CYS A CA 1
ATOM 851 C C . CYS A 1 105 ? 4.060 -17.096 -5.226 1.00 33.38 105 CYS A C 1
ATOM 853 O O . CYS A 1 105 ? 3.752 -18.164 -5.759 1.00 33.38 105 CYS A O 1
ATOM 855 N N . ALA A 1 106 ? 3.179 -16.152 -4.908 1.00 35.78 106 ALA A N 1
ATOM 856 C CA . ALA A 1 106 ? 1.744 -16.254 -5.097 1.00 35.78 106 ALA A CA 1
ATOM 857 C C . ALA A 1 106 ? 1.375 -16.803 -6.489 1.00 35.78 106 ALA A C 1
ATOM 859 O O . ALA A 1 106 ? 1.327 -16.076 -7.477 1.00 35.78 106 ALA A O 1
ATOM 860 N N . HIS A 1 107 ? 1.041 -18.092 -6.554 1.00 29.83 107 HIS A N 1
ATOM 861 C CA . HIS A 1 107 ? 0.196 -18.639 -7.607 1.00 29.83 107 HIS A CA 1
ATOM 862 C C . HIS A 1 107 ? -1.254 -18.295 -7.257 1.00 29.83 107 HIS A C 1
ATOM 864 O O . HIS A 1 107 ? -2.034 -19.145 -6.844 1.00 29.83 107 HIS A O 1
ATOM 870 N N . GLY A 1 108 ? -1.584 -17.011 -7.362 1.00 29.58 108 GLY A N 1
ATOM 871 C CA . GLY A 1 108 ? -2.948 -16.499 -7.305 1.00 29.58 108 GLY A CA 1
ATOM 872 C C . GLY A 1 108 ? -3.398 -16.128 -8.708 1.00 29.58 108 GLY A C 1
ATOM 873 O O . GLY A 1 108 ? -3.522 -14.948 -9.020 1.00 29.58 108 GLY A O 1
ATOM 874 N N . GLY A 1 109 ? -3.564 -17.131 -9.573 1.00 25.47 109 GLY A N 1
ATOM 875 C CA . GLY A 1 109 ? -4.314 -16.954 -10.811 1.00 25.47 109 GLY A CA 1
ATOM 876 C C . GLY A 1 109 ? -5.771 -16.675 -10.455 1.00 25.47 109 GLY A C 1
ATOM 877 O O . GLY A 1 109 ? -6.388 -17.464 -9.745 1.00 25.47 109 GLY A O 1
ATOM 878 N N . PHE A 1 110 ? -6.289 -15.539 -10.912 1.00 29.19 110 PHE A N 1
ATOM 879 C CA . PHE A 1 110 ? -7.724 -15.298 -10.983 1.00 29.19 110 PHE A CA 1
ATOM 880 C C . PHE A 1 110 ? -8.258 -16.015 -12.233 1.00 29.19 110 PHE A C 1
ATOM 882 O O . PHE A 1 110 ? -7.971 -15.589 -13.352 1.00 29.19 110 PHE A O 1
ATOM 889 N N . GLU A 1 111 ? -9.003 -17.101 -12.025 1.00 26.33 111 GLU A N 1
ATOM 890 C CA . GLU A 1 111 ? -10.234 -17.384 -12.780 1.00 26.33 111 GLU A CA 1
ATOM 891 C C . GLU A 1 111 ? -11.427 -16.957 -11.919 1.00 26.33 111 GLU A C 1
ATOM 893 O O . GLU A 1 111 ? -11.356 -17.157 -10.681 1.00 26.33 111 GLU A O 1
#

Sequence (111 aa):
MLFRKLTVVEGSYSRHPILAAEYDLTIFLTCSWEEQKRRLQIREGNHFSAFEDVWIPMEENYLQHYSIETGSHLIVDTCYGSNAYGGCIFECSSRDHSPDGVYPCAHGGFE

Foldseek 3Di:
DDDDDDDDDDDLCSCPVVCVVVDPFFEFEAEAPVVVLVVLCVVPPVNSVCCVPPVVVVSVCVCVVVVVQVPGPYYHYPDPDDDHDGGDDDDDDDDDDDVPPDDPDDPPDDD

pLDDT: mean 74.14, std 23.36, range [25.47, 94.25]